Protein AF-W2ZUP4-F1 (afdb_monomer)

Sequence (107 aa):
MVNDSIIDTAIKRIADSVKGCVALSSLMIWPSALKQWLSETAFIVLPLHLSRIHWGVIIVEVAFPTTSIVNFYEPLHQQGYKEEIKKVWTEKLLPFLENSRAESGAK

Organism: NCBI:txid1317064

pLDDT: mean 85.09, std 13.54, range [40.09, 96.88]

Mean predicted aligned error: 5.48 Å

Nearest PDB structures (foldseek):
  6ups-assembly1_A  TM=6.732E-01  e=1.388E-02  Orientia tsutsugamushi str. Ikeda
  2oiv-assembly1_A  TM=5.777E-01  e=1.480E-02  Xanthomonas euvesicatoria
  8ouz-assembly1_C  TM=4.633E-01  e=3.894E+00  Homo sapiens

Radius of gyration: 13.84 Å; Cα contacts (8 Å, |Δi|>4): 143; chains: 1; bounding box: 36×28×34 Å

Secondary structure (DSSP, 8-state):
---HHHHHHHHHHHHHTSTTEEEPPTT----S--TTTTTT-SEEEEEEEETTTEEEEEEEEEETTTEEEEEEE-TT--HHHHHHHHHHIIIIIHHHHHHHHHHHS--

Structure (mmCIF, N/CA/C/O backbone):
data_AF-W2ZUP4-F1
#
_entry.id   AF-W2ZUP4-F1
#
loop_
_atom_site.group_PDB
_atom_site.id
_atom_site.type_symbol
_atom_site.label_atom_id
_atom_site.label_alt_id
_atom_site.label_comp_id
_atom_site.label_asym_id
_atom_site.label_entity_id
_atom_site.label_seq_id
_atom_site.pdbx_PDB_ins_code
_atom_site.Cartn_x
_atom_site.Cartn_y
_atom_site.Cartn_z
_atom_site.occupancy
_atom_site.B_iso_or_equiv
_atom_site.auth_seq_id
_atom_site.auth_comp_id
_atom_site.auth_asym_id
_atom_site.auth_atom_id
_atom_site.pdbx_PDB_model_num
ATOM 1 N N . MET A 1 1 ? 6.464 -11.516 -16.713 1.00 77.75 1 MET A N 1
ATOM 2 C CA . MET A 1 1 ? 6.233 -10.407 -15.760 1.00 77.75 1 MET A CA 1
ATOM 3 C C . MET A 1 1 ? 4.866 -10.583 -15.134 1.00 77.75 1 MET A C 1
ATOM 5 O O . MET A 1 1 ? 3.957 -11.017 -15.829 1.00 77.75 1 MET A O 1
ATOM 9 N N . VAL A 1 2 ? 4.740 -10.288 -13.843 1.00 89.81 2 VAL A N 1
ATOM 10 C CA . VAL A 1 2 ? 3.451 -10.283 -13.140 1.00 89.81 2 VAL A CA 1
ATOM 11 C C . VAL A 1 2 ? 2.769 -8.937 -13.403 1.00 89.81 2 VAL A C 1
ATOM 13 O O . VAL A 1 2 ? 3.454 -7.913 -13.396 1.00 89.81 2 VAL A O 1
ATOM 16 N N . ASN A 1 3 ? 1.465 -8.941 -13.685 1.00 93.19 3 ASN A N 1
ATOM 17 C CA . ASN A 1 3 ? 0.684 -7.729 -13.953 1.00 93.19 3 ASN A CA 1
ATOM 18 C C . ASN A 1 3 ? -0.115 -7.278 -12.718 1.00 93.19 3 ASN A C 1
ATOM 20 O O . ASN A 1 3 ? -0.196 -8.006 -11.726 1.00 93.19 3 ASN A O 1
ATOM 24 N N . ASP A 1 4 ? -0.736 -6.100 -12.814 1.00 93.06 4 ASP A N 1
ATOM 25 C CA . ASP A 1 4 ? -1.548 -5.500 -11.751 1.00 93.06 4 ASP A CA 1
ATOM 26 C C . ASP A 1 4 ? -2.630 -6.449 -11.234 1.00 93.06 4 ASP A C 1
ATOM 28 O O . ASP A 1 4 ? -2.764 -6.630 -10.030 1.00 93.06 4 ASP A O 1
ATOM 32 N N . SER A 1 5 ? -3.349 -7.140 -12.124 1.00 93.50 5 SER A N 1
ATOM 33 C CA . SER A 1 5 ? -4.432 -8.044 -11.724 1.00 93.50 5 SER A CA 1
ATOM 34 C C . SER A 1 5 ? -3.951 -9.190 -10.834 1.00 93.50 5 SER A C 1
ATOM 36 O O . SER A 1 5 ? -4.632 -9.540 -9.870 1.00 93.50 5 SER A O 1
ATOM 38 N N . ILE A 1 6 ? -2.792 -9.782 -11.138 1.00 95.19 6 ILE A N 1
ATOM 39 C CA . ILE A 1 6 ? -2.234 -10.874 -10.333 1.00 95.19 6 ILE A CA 1
ATOM 40 C C . ILE A 1 6 ? -1.736 -10.338 -8.985 1.00 95.19 6 ILE A C 1
ATOM 42 O O . ILE A 1 6 ? -2.030 -10.948 -7.957 1.00 95.19 6 ILE A O 1
ATOM 46 N N . ILE A 1 7 ? -1.026 -9.203 -8.977 1.00 95.50 7 ILE A N 1
ATOM 47 C CA . ILE A 1 7 ? -0.515 -8.587 -7.743 1.00 95.50 7 ILE A CA 1
ATOM 48 C C . ILE A 1 7 ? -1.663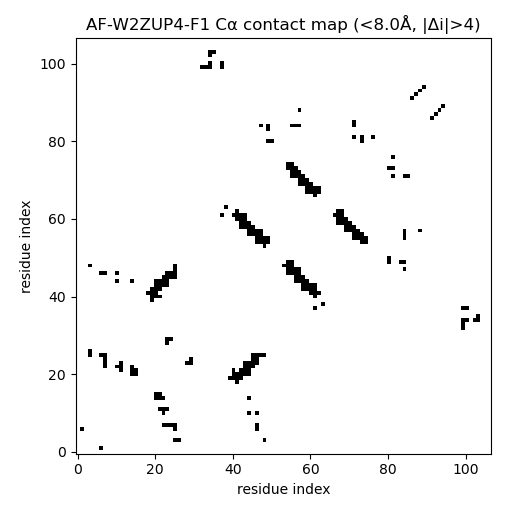 -8.161 -6.827 1.00 95.50 7 ILE A C 1
ATOM 50 O O . ILE A 1 7 ? -1.696 -8.579 -5.671 1.00 95.50 7 ILE A O 1
ATOM 54 N N . ASP A 1 8 ? -2.633 -7.407 -7.341 1.00 94.62 8 ASP A N 1
ATOM 55 C CA . ASP A 1 8 ? -3.779 -6.925 -6.568 1.00 94.62 8 ASP A CA 1
ATOM 56 C C . ASP A 1 8 ? -4.597 -8.093 -6.008 1.00 94.62 8 ASP A C 1
ATOM 58 O O . ASP A 1 8 ? -4.989 -8.077 -4.841 1.00 94.62 8 ASP A O 1
ATOM 62 N N . THR A 1 9 ? -4.806 -9.151 -6.802 1.00 95.12 9 THR A N 1
ATOM 63 C CA . THR A 1 9 ? -5.512 -10.351 -6.330 1.00 95.12 9 THR A CA 1
ATOM 64 C C . THR A 1 9 ? -4.743 -11.039 -5.204 1.00 95.12 9 THR A C 1
ATOM 66 O O . THR A 1 9 ? -5.345 -11.412 -4.197 1.00 95.12 9 THR A O 1
ATOM 69 N N . ALA A 1 10 ? -3.427 -11.209 -5.345 1.00 96.50 10 ALA A N 1
ATOM 70 C CA . ALA A 1 10 ? -2.604 -11.870 -4.336 1.00 96.50 10 ALA A CA 1
ATOM 71 C C . ALA A 1 10 ? -2.554 -11.067 -3.028 1.00 96.50 10 ALA A C 1
ATOM 73 O O . ALA A 1 10 ? -2.820 -11.618 -1.960 1.00 96.50 10 ALA A O 1
ATOM 74 N N . ILE A 1 11 ? -2.281 -9.762 -3.110 1.00 95.50 11 ILE A N 1
ATOM 75 C CA . ILE A 1 11 ? -2.229 -8.871 -1.946 1.00 95.50 11 ILE A CA 1
ATOM 76 C C . ILE A 1 11 ? -3.585 -8.810 -1.249 1.00 95.50 11 ILE A C 1
ATOM 78 O O . ILE A 1 11 ? -3.634 -8.915 -0.027 1.00 95.50 11 ILE A O 1
ATOM 82 N N . LYS A 1 12 ? -4.688 -8.731 -2.003 1.00 94.44 12 LYS A N 1
ATOM 83 C CA . LYS A 1 12 ? -6.034 -8.779 -1.428 1.00 94.44 12 LYS A CA 1
ATOM 84 C C . LYS A 1 12 ? -6.281 -10.072 -0.656 1.00 94.44 12 LYS A C 1
ATOM 86 O O . LYS A 1 12 ? -6.725 -10.014 0.480 1.00 94.44 12 LYS A O 1
ATOM 91 N N . ARG A 1 13 ? -5.932 -11.232 -1.221 1.00 96.88 13 ARG A N 1
ATOM 92 C CA . ARG A 1 13 ? -6.085 -12.527 -0.532 1.00 96.88 13 ARG A CA 1
ATOM 93 C C . ARG A 1 13 ? -5.261 -12.614 0.753 1.00 96.88 13 ARG A C 1
ATOM 95 O O . ARG A 1 13 ? -5.734 -13.186 1.729 1.00 96.88 13 ARG A O 1
ATOM 102 N N . ILE A 1 14 ? -4.052 -12.054 0.752 1.00 95.94 14 ILE A N 1
ATOM 103 C CA . ILE A 1 14 ? -3.209 -11.978 1.951 1.00 95.94 14 ILE A CA 1
ATOM 104 C C . ILE A 1 14 ? -3.849 -11.042 2.982 1.00 95.94 14 ILE A C 1
ATOM 106 O O . ILE A 1 14 ? -4.000 -11.433 4.136 1.00 95.94 14 ILE A O 1
ATOM 110 N N . ALA A 1 15 ? -4.271 -9.843 2.579 1.00 92.62 15 ALA A N 1
ATOM 111 C CA . ALA A 1 15 ? -4.907 -8.879 3.472 1.00 92.62 15 ALA A CA 1
ATOM 112 C C . ALA A 1 15 ? -6.204 -9.426 4.086 1.00 92.62 15 ALA A C 1
ATOM 114 O O . ALA A 1 15 ? -6.367 -9.354 5.297 1.00 92.62 15 ALA A O 1
ATOM 115 N N . ASP A 1 16 ? -7.056 -10.080 3.292 1.00 92.69 16 ASP A N 1
ATOM 116 C CA . ASP A 1 16 ? -8.298 -10.710 3.762 1.00 92.69 16 ASP A CA 1
ATOM 117 C C . ASP A 1 16 ? -8.040 -11.807 4.820 1.00 92.69 16 ASP A C 1
ATOM 119 O O . ASP A 1 16 ? -8.922 -12.126 5.616 1.00 92.69 16 ASP A O 1
ATOM 123 N N . SER A 1 17 ? -6.832 -12.387 4.852 1.00 95.12 17 SER A N 1
ATOM 124 C CA . SER A 1 17 ? -6.429 -13.382 5.858 1.00 95.12 17 SER A CA 1
ATOM 125 C C . SER A 1 17 ? -5.908 -12.775 7.170 1.00 95.12 17 SER A C 1
ATOM 127 O O . SER A 1 17 ? -5.734 -13.497 8.153 1.00 95.12 17 SER A O 1
ATOM 129 N N . VAL A 1 18 ? -5.673 -11.459 7.211 1.00 92.06 18 VAL A N 1
ATOM 130 C CA . VAL A 1 18 ? -5.120 -10.735 8.362 1.00 92.06 18 VAL A CA 1
ATOM 131 C C . VAL A 1 18 ? -6.162 -9.756 8.902 1.00 92.06 18 VAL A C 1
ATOM 133 O O . VAL A 1 18 ? -6.593 -8.829 8.221 1.00 92.06 18 VAL A O 1
ATOM 136 N N . LYS A 1 19 ? -6.562 -9.931 10.166 1.00 88.50 19 LYS A N 1
ATOM 137 C CA . LYS A 1 19 ? -7.567 -9.067 10.804 1.00 88.50 19 LYS A CA 1
ATOM 138 C C . LYS A 1 19 ? -7.129 -7.597 10.770 1.00 88.50 19 LYS A C 1
ATOM 140 O O . LYS A 1 19 ? -6.035 -7.267 11.217 1.00 88.50 19 LYS A O 1
ATOM 145 N N . GLY A 1 20 ? -8.014 -6.725 10.286 1.00 87.38 20 GLY A N 1
ATOM 146 C CA . GLY A 1 20 ? -7.756 -5.285 10.202 1.00 87.38 20 GLY A CA 1
ATOM 147 C C . GLY A 1 20 ? -6.727 -4.901 9.134 1.00 87.38 20 GLY A C 1
ATOM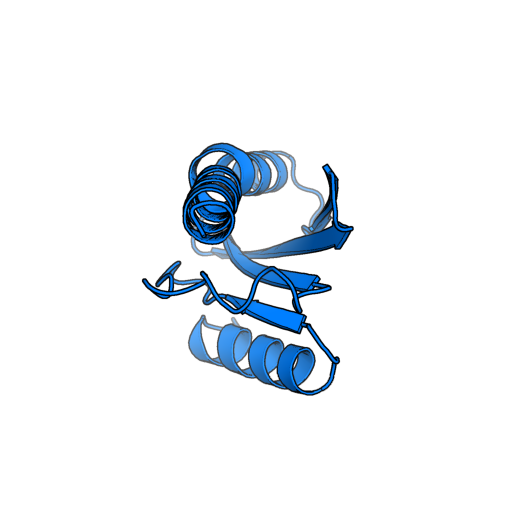 148 O O . GLY A 1 20 ? -6.185 -3.802 9.197 1.00 87.38 20 GLY A O 1
ATOM 149 N N . CYS A 1 21 ? -6.416 -5.781 8.180 1.00 90.19 21 CYS A N 1
ATOM 150 C CA . CYS A 1 21 ? -5.549 -5.456 7.054 1.00 90.19 21 CYS A CA 1
ATOM 151 C C . CYS A 1 21 ? -6.372 -5.031 5.837 1.00 90.19 21 CYS A C 1
ATOM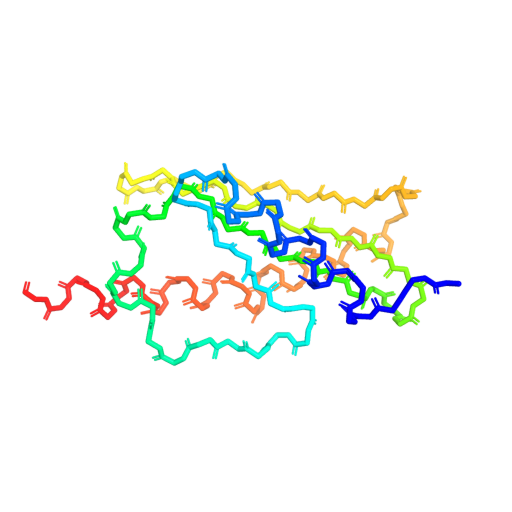 153 O O . CYS A 1 21 ? -7.363 -5.665 5.480 1.00 90.19 21 CYS A O 1
ATOM 155 N N . VAL A 1 22 ? -5.939 -3.957 5.187 1.00 90.00 22 VAL A N 1
ATOM 156 C CA . VAL A 1 22 ? -6.592 -3.376 4.019 1.00 90.00 22 VAL A CA 1
ATOM 157 C C . VAL A 1 22 ? -5.622 -3.392 2.849 1.00 90.00 22 VAL A C 1
ATOM 159 O O . VAL A 1 22 ? -4.558 -2.778 2.899 1.00 90.00 22 VAL A O 1
ATOM 162 N N . ALA A 1 23 ? -6.010 -4.062 1.768 1.00 92.38 23 ALA A N 1
ATOM 163 C CA . ALA A 1 23 ? -5.306 -3.997 0.495 1.00 92.38 23 ALA A CA 1
ATOM 164 C C . ALA A 1 23 ? -5.853 -2.850 -0.365 1.00 92.38 23 ALA A C 1
ATOM 166 O O . ALA A 1 23 ? -7.046 -2.806 -0.671 1.00 92.38 23 ALA A O 1
ATOM 167 N N . LEU A 1 24 ? -4.969 -1.953 -0.795 1.00 92.12 24 LEU A N 1
ATOM 168 C CA . LEU A 1 24 ? -5.241 -0.976 -1.846 1.00 92.12 24 LEU A CA 1
ATOM 169 C C . LEU A 1 24 ? -4.798 -1.536 -3.206 1.00 92.12 24 LEU A C 1
ATOM 171 O O . LEU A 1 24 ? -3.942 -2.414 -3.272 1.00 92.12 24 LEU A O 1
ATOM 175 N N . SER A 1 25 ? -5.378 -1.029 -4.294 1.00 91.81 25 SER A N 1
ATOM 176 C CA . SER A 1 25 ? -4.996 -1.426 -5.659 1.00 91.81 25 SER A CA 1
ATOM 177 C C . SER A 1 25 ? -3.754 -0.673 -6.138 1.00 91.81 25 SER A C 1
ATOM 179 O O . SER A 1 25 ? -3.626 0.531 -5.883 1.00 91.81 25 SER A O 1
ATOM 181 N N . SER A 1 26 ? -2.896 -1.344 -6.914 1.00 92.44 26 SER A N 1
ATOM 182 C CA . SER A 1 26 ? -1.753 -0.728 -7.608 1.00 92.44 26 SER A CA 1
ATOM 183 C C . SER A 1 26 ? -2.156 0.395 -8.564 1.00 92.44 26 SER A C 1
ATOM 185 O O . S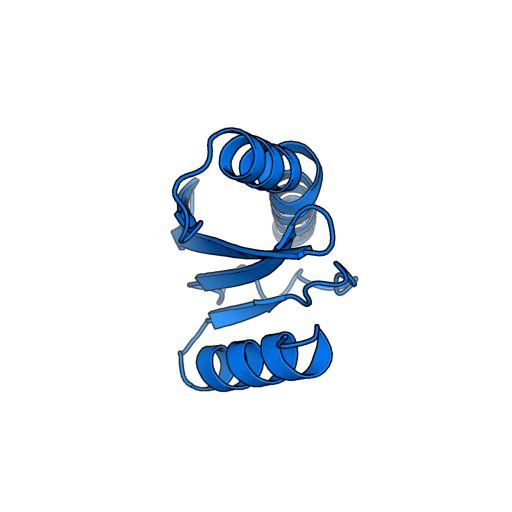ER A 1 26 ? -1.372 1.313 -8.815 1.00 92.44 26 SER A O 1
ATOM 187 N N . LEU A 1 27 ? -3.403 0.371 -9.046 1.00 89.50 27 LEU A N 1
ATOM 188 C CA . LEU A 1 27 ? -3.989 1.404 -9.899 1.00 89.50 27 LEU A CA 1
ATOM 189 C C . LEU A 1 27 ? -4.373 2.675 -9.130 1.00 89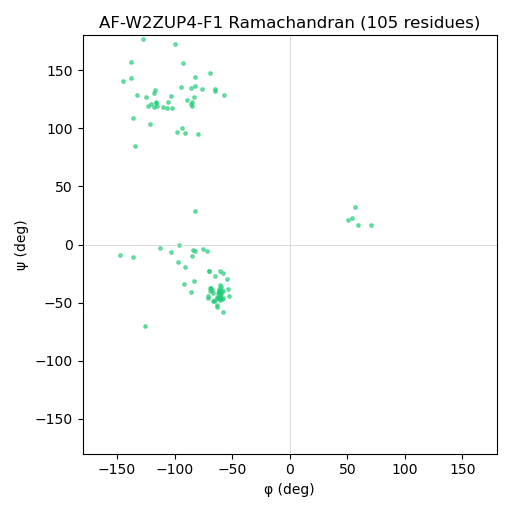.50 27 LEU A C 1
ATOM 191 O O . LEU A 1 27 ? -4.815 3.646 -9.738 1.00 89.50 27 LEU A O 1
ATOM 195 N N . MET A 1 28 ? -4.218 2.680 -7.801 1.00 83.81 28 MET A N 1
ATOM 196 C CA . MET A 1 28 ? -4.559 3.805 -6.924 1.00 83.81 28 MET A CA 1
ATOM 197 C C . MET A 1 28 ? -6.022 4.249 -7.058 1.00 83.81 28 MET A C 1
ATOM 199 O O . MET A 1 28 ? -6.352 5.421 -6.889 1.00 83.81 28 MET A O 1
ATOM 203 N N . ILE A 1 29 ? -6.915 3.298 -7.340 1.00 81.44 29 ILE A N 1
ATOM 204 C CA . ILE A 1 29 ? -8.360 3.522 -7.306 1.00 81.44 29 ILE A CA 1
ATOM 205 C C . ILE A 1 29 ? -8.781 3.462 -5.843 1.00 81.44 29 ILE A C 1
ATOM 207 O O . ILE A 1 29 ? -8.958 2.387 -5.267 1.00 81.44 29 ILE A O 1
ATOM 211 N N . TRP A 1 30 ? -8.848 4.630 -5.217 1.00 77.00 30 TRP A N 1
ATOM 212 C CA . TRP A 1 30 ? -9.105 4.737 -3.791 1.00 77.00 30 TRP A CA 1
ATOM 213 C C . TRP A 1 30 ? -10.603 4.738 -3.484 1.00 77.00 30 TRP A C 1
ATOM 215 O O . TRP A 1 30 ? -11.359 5.459 -4.140 1.00 77.00 30 TRP A O 1
ATOM 225 N N . PRO A 1 31 ? -11.057 3.964 -2.484 1.00 69.25 31 PRO A N 1
ATOM 226 C CA . PRO A 1 31 ? -12.448 4.004 -2.068 1.00 69.25 31 PRO A CA 1
ATOM 227 C C . PRO A 1 31 ? -12.785 5.380 -1.484 1.00 69.25 31 PRO A C 1
ATOM 229 O O . PRO A 1 31 ? -12.078 5.900 -0.626 1.00 69.25 31 PRO A O 1
ATOM 232 N N . SER A 1 32 ? -13.904 5.954 -1.924 1.00 61.59 32 SER A N 1
ATOM 233 C CA . SER A 1 32 ? -14.397 7.269 -1.494 1.00 61.59 32 SER A CA 1
ATOM 234 C C . SER A 1 32 ? -14.947 7.298 -0.059 1.00 61.59 32 SER A C 1
ATOM 236 O O . SER A 1 32 ? -15.300 8.362 0.438 1.00 61.59 32 SER A O 1
ATOM 238 N N . ALA A 1 33 ? -15.045 6.147 0.614 1.00 54.47 33 ALA A N 1
ATOM 239 C CA . ALA A 1 33 ? -15.571 6.024 1.970 1.00 54.47 33 ALA A CA 1
ATOM 240 C C . ALA A 1 33 ? -14.663 5.135 2.835 1.00 54.47 33 ALA A C 1
ATOM 242 O O . ALA A 1 33 ? -14.916 3.945 2.998 1.00 54.47 33 ALA A O 1
ATOM 243 N N . LEU A 1 34 ? -13.620 5.727 3.423 1.00 59.25 34 LEU A N 1
ATOM 244 C CA . LEU A 1 34 ? -12.773 5.078 4.440 1.00 59.25 34 LEU A CA 1
ATOM 245 C C . LEU A 1 34 ? -13.167 5.399 5.884 1.00 59.25 34 LEU A C 1
ATOM 247 O O . LEU A 1 34 ? -12.550 4.876 6.812 1.00 59.25 34 LEU A O 1
ATOM 251 N N . LYS A 1 35 ? -14.207 6.219 6.086 1.00 54.94 35 LYS A N 1
ATOM 252 C CA . LYS A 1 35 ? -14.581 6.793 7.394 1.00 54.94 35 LYS A CA 1
ATOM 253 C C . LYS A 1 35 ? -14.790 5.767 8.511 1.00 54.94 35 LYS A C 1
ATOM 255 O O . LYS A 1 35 ? -14.613 6.079 9.679 1.00 54.94 35 LYS A O 1
ATOM 260 N N . GLN A 1 36 ? -15.214 4.555 8.165 1.00 53.03 36 GLN A N 1
ATOM 261 C CA . GLN A 1 36 ? -15.4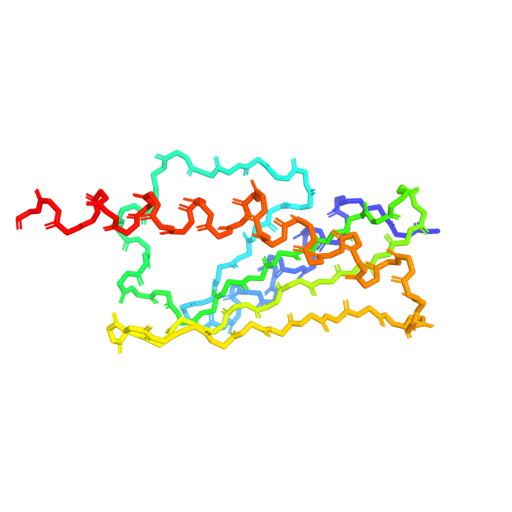69 3.488 9.137 1.00 53.03 36 GLN A CA 1
ATOM 262 C C . GLN A 1 36 ? -14.284 2.519 9.275 1.00 53.03 36 GLN A C 1
ATOM 264 O O . GLN A 1 36 ? -14.226 1.754 10.227 1.00 53.03 36 GLN A O 1
ATOM 269 N N . TRP A 1 37 ? -13.336 2.548 8.335 1.00 60.88 37 TRP A N 1
ATOM 270 C CA . TRP A 1 37 ? -12.288 1.536 8.217 1.00 60.88 37 TRP A CA 1
ATOM 271 C C . TRP A 1 37 ? -11.092 1.854 9.109 1.00 60.88 37 TRP A C 1
ATOM 273 O O . TRP A 1 37 ? -10.564 0.954 9.754 1.00 60.88 37 TRP A O 1
ATOM 283 N N . LEU A 1 38 ? -10.670 3.120 9.203 1.00 64.25 38 LEU A N 1
ATOM 284 C CA . LEU A 1 38 ? -9.412 3.465 9.879 1.00 64.25 38 LEU A CA 1
ATOM 285 C C . LEU A 1 38 ? -9.397 3.177 11.387 1.00 64.25 38 LEU A C 1
ATOM 287 O O . LEU A 1 38 ? -8.326 2.909 11.921 1.00 64.25 38 LEU A O 1
ATOM 291 N N . SER A 1 39 ? -10.544 3.191 12.074 1.00 65.81 39 SER A N 1
ATOM 292 C CA . SER A 1 39 ? -10.616 2.839 13.503 1.00 65.81 39 SER A CA 1
ATOM 293 C C . SER A 1 39 ? -10.380 1.351 13.777 1.00 65.81 39 SER A C 1
ATOM 295 O O . SER A 1 39 ? -10.000 0.990 14.886 1.00 65.81 39 SER A O 1
ATOM 297 N N . GLU A 1 40 ? -10.604 0.491 12.781 1.00 74.81 40 GLU A N 1
ATOM 298 C CA . GLU A 1 40 ? -10.452 -0.970 12.870 1.00 74.81 40 GLU A CA 1
ATOM 299 C C . GLU A 1 40 ? -9.284 -1.489 12.012 1.00 74.81 40 GLU A C 1
ATOM 301 O O . GLU A 1 40 ? -8.982 -2.684 12.011 1.00 74.81 40 GLU A O 1
ATOM 306 N N . THR A 1 41 ? -8.620 -0.592 11.278 1.00 82.31 41 THR A N 1
ATOM 307 C CA . THR A 1 41 ? -7.493 -0.917 10.405 1.00 82.31 41 THR A CA 1
ATOM 308 C C . THR A 1 41 ? -6.210 -0.930 11.220 1.00 82.31 41 THR A C 1
ATOM 310 O O . THR A 1 41 ? -5.807 0.094 11.760 1.00 82.31 41 THR A O 1
ATOM 313 N N . ALA A 1 42 ? -5.553 -2.084 11.260 1.00 87.62 42 ALA A N 1
ATOM 314 C CA . ALA A 1 42 ? -4.212 -2.264 11.800 1.00 87.62 42 ALA A CA 1
ATOM 315 C C . ALA A 1 42 ? -3.139 -2.111 10.711 1.00 87.62 42 ALA A C 1
ATOM 317 O O . ALA A 1 42 ? -2.057 -1.596 10.982 1.00 87.62 42 ALA A O 1
ATOM 318 N N . PHE A 1 43 ? -3.438 -2.522 9.473 1.00 90.56 43 PHE A N 1
ATOM 319 C CA . PHE A 1 43 ? -2.478 -2.500 8.370 1.00 90.56 43 PHE A CA 1
ATOM 320 C C . PHE A 1 43 ? -3.101 -2.001 7.072 1.00 90.56 43 PHE A C 1
ATOM 322 O O . PHE A 1 43 ? -4.230 -2.349 6.737 1.00 90.56 43 PHE A O 1
ATOM 329 N N . ILE A 1 44 ? -2.326 -1.247 6.299 1.00 91.56 44 ILE A N 1
ATOM 330 C CA . ILE A 1 44 ? -2.654 -0.864 4.927 1.00 91.56 44 ILE A CA 1
ATOM 331 C C . ILE A 1 44 ? -1.503 -1.301 4.033 1.00 91.56 44 ILE A C 1
ATOM 333 O O . ILE A 1 44 ? -0.350 -0.955 4.284 1.00 91.56 44 ILE A O 1
ATOM 337 N N . VAL A 1 45 ? -1.816 -2.052 2.984 1.00 94.69 45 VAL A N 1
ATOM 338 C CA . VAL A 1 45 ? -0.844 -2.555 2.014 1.00 94.69 45 VAL A CA 1
ATOM 339 C C . VAL A 1 45 ? -1.154 -1.951 0.653 1.00 94.69 45 VAL A C 1
ATOM 341 O O . VAL A 1 45 ? -2.256 -2.117 0.132 1.00 94.69 45 VAL A O 1
ATOM 344 N N . LEU A 1 46 ? -0.176 -1.260 0.069 1.00 95.88 46 LEU A N 1
ATOM 345 C CA . LEU A 1 46 ? -0.265 -0.669 -1.263 1.00 95.88 46 LEU A CA 1
ATOM 346 C C . LEU A 1 46 ? 0.842 -1.243 -2.162 1.00 95.88 46 LEU A C 1
ATOM 348 O O . LEU A 1 46 ? 2.000 -0.837 -2.017 1.00 95.88 46 LEU A O 1
ATOM 352 N N . PRO A 1 47 ? 0.523 -2.165 -3.087 1.00 96.44 47 PRO A N 1
ATOM 353 C CA . PRO A 1 47 ? 1.452 -2.559 -4.136 1.00 96.44 47 PRO A CA 1
ATOM 354 C C . PRO A 1 47 ? 1.653 -1.409 -5.131 1.00 96.44 47 PRO A C 1
ATOM 356 O O . PRO A 1 47 ? 0.737 -0.632 -5.392 1.00 96.44 47 PRO A O 1
ATOM 359 N N . LEU A 1 48 ? 2.852 -1.302 -5.703 1.00 95.38 48 LEU A N 1
ATOM 360 C CA . LEU A 1 48 ? 3.229 -0.231 -6.625 1.00 95.38 48 LEU A CA 1
ATOM 361 C C . LEU A 1 48 ? 3.917 -0.782 -7.861 1.00 95.38 48 LEU A C 1
ATOM 363 O O . LEU A 1 48 ? 4.917 -1.490 -7.748 1.00 95.38 48 LEU A O 1
ATOM 367 N N . HIS A 1 49 ? 3.431 -0.375 -9.030 1.00 93.69 49 HIS A N 1
ATOM 368 C CA . HIS A 1 49 ? 4.113 -0.613 -10.293 1.00 93.69 49 HIS A CA 1
ATOM 369 C C . HIS A 1 49 ? 5.046 0.568 -10.608 1.00 93.69 49 HIS A C 1
ATOM 371 O O . HIS A 1 49 ? 4.622 1.605 -11.118 1.00 93.69 49 HIS A O 1
ATOM 377 N N . LEU A 1 50 ? 6.320 0.413 -10.259 1.00 91.69 50 LEU A N 1
ATOM 378 C CA . LEU A 1 50 ? 7.367 1.428 -10.330 1.00 91.69 50 LEU A CA 1
ATOM 379 C C . LEU A 1 50 ? 7.951 1.504 -11.734 1.00 91.69 50 LEU A C 1
ATOM 381 O O . LEU A 1 50 ? 8.338 0.485 -12.321 1.00 91.69 50 LEU A O 1
ATOM 385 N N . SER A 1 51 ? 7.976 2.715 -12.293 1.00 88.81 51 SER A N 1
ATOM 386 C CA . SER A 1 51 ? 8.465 2.987 -13.652 1.00 88.81 51 SER A CA 1
ATOM 387 C C . SER A 1 51 ? 7.863 2.071 -14.738 1.00 88.81 51 SER A C 1
ATOM 389 O O . SER A 1 51 ? 8.428 1.914 -15.818 1.00 88.81 51 SER A O 1
ATOM 391 N N . ARG A 1 52 ? 6.700 1.461 -14.459 1.00 85.31 52 ARG A N 1
ATOM 392 C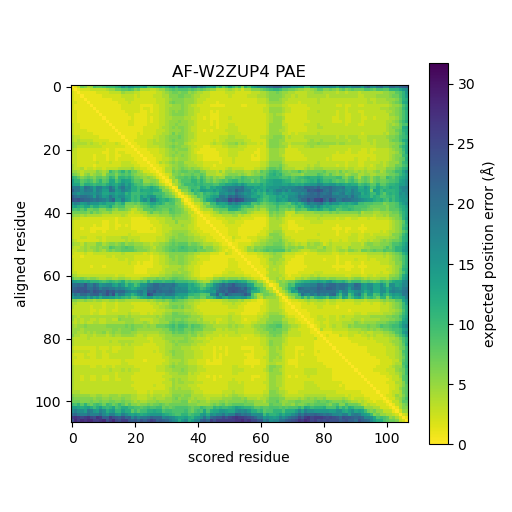 CA . ARG A 1 52 ? 5.995 0.476 -15.302 1.00 85.31 52 ARG A CA 1
ATOM 393 C C . ARG A 1 52 ? 6.777 -0.804 -15.637 1.00 85.31 52 ARG A C 1
ATOM 395 O O . ARG A 1 52 ? 6.417 -1.500 -16.588 1.00 85.31 52 ARG A O 1
ATOM 402 N N . ILE A 1 53 ? 7.842 -1.096 -14.895 1.00 90.19 53 ILE A N 1
ATOM 403 C CA . ILE A 1 53 ? 8.714 -2.255 -15.145 1.00 90.19 53 ILE A CA 1
ATOM 404 C C . ILE A 1 53 ? 9.099 -3.013 -13.872 1.00 90.19 53 ILE A C 1
ATOM 406 O O . ILE A 1 53 ? 9.660 -4.106 -13.960 1.00 90.19 53 ILE A O 1
ATOM 410 N N . HIS A 1 54 ? 8.821 -2.451 -12.694 1.00 93.25 54 HIS A N 1
ATOM 411 C CA . HIS A 1 54 ? 9.254 -2.998 -11.417 1.00 93.25 54 HIS A CA 1
ATOM 412 C C . HIS A 1 54 ? 8.144 -2.932 -10.359 1.00 93.25 54 HIS A C 1
ATOM 414 O O . HIS A 1 54 ? 7.222 -2.134 -10.479 1.00 93.25 54 HIS A O 1
ATOM 420 N N . TRP A 1 55 ? 8.211 -3.780 -9.332 1.00 95.25 55 TRP A N 1
ATOM 421 C CA . TRP A 1 55 ? 7.197 -3.857 -8.278 1.00 95.25 55 TRP A CA 1
ATOM 422 C C . TRP A 1 55 ? 7.796 -3.507 -6.921 1.00 95.25 55 TRP A C 1
ATOM 424 O O . TRP A 1 55 ? 8.805 -4.080 -6.521 1.00 95.25 55 TRP A O 1
ATOM 434 N N . GLY A 1 56 ? 7.131 -2.612 -6.199 1.00 95.69 56 GLY A N 1
ATOM 435 C CA . GLY A 1 56 ? 7.393 -2.330 -4.791 1.00 95.69 56 GLY A CA 1
ATOM 436 C C . GLY A 1 56 ? 6.115 -2.418 -3.966 1.00 95.69 56 GLY A C 1
ATOM 437 O O . GLY A 1 56 ? 5.025 -2.632 -4.500 1.00 95.69 56 GLY A O 1
ATOM 438 N N . VAL A 1 57 ? 6.239 -2.241 -2.655 1.00 96.44 57 VAL A N 1
ATOM 439 C CA . VAL A 1 57 ? 5.084 -2.186 -1.753 1.00 96.44 57 VAL A CA 1
ATOM 440 C C . VAL A 1 57 ? 5.327 -1.192 -0.624 1.00 96.44 57 VAL A C 1
ATOM 442 O O . VAL A 1 57 ? 6.434 -1.085 -0.091 1.00 96.44 57 VAL A O 1
ATOM 445 N N . ILE A 1 58 ? 4.273 -0.462 -0.266 1.00 96.44 58 ILE A N 1
ATOM 446 C CA . ILE A 1 58 ? 4.198 0.321 0.966 1.00 96.44 58 ILE A CA 1
ATOM 447 C C . ILE A 1 58 ? 3.323 -0.452 1.946 1.00 96.44 58 ILE A C 1
ATOM 449 O O . ILE A 1 58 ? 2.198 -0.823 1.609 1.00 96.44 58 ILE A O 1
ATOM 453 N N . ILE A 1 59 ? 3.831 -0.676 3.154 1.00 95.12 59 ILE A N 1
ATOM 454 C CA . ILE A 1 59 ? 3.067 -1.262 4.256 1.00 95.12 59 ILE A CA 1
ATOM 455 C C . ILE A 1 59 ? 3.002 -0.228 5.371 1.00 95.12 59 ILE A C 1
ATOM 457 O O . ILE A 1 59 ? 4.033 0.179 5.906 1.00 95.12 59 ILE A O 1
ATOM 461 N N . VAL A 1 60 ? 1.793 0.194 5.712 1.00 92.38 60 VAL A N 1
ATOM 462 C CA . VAL A 1 60 ? 1.526 1.131 6.800 1.00 92.38 60 VAL A CA 1
ATOM 463 C C . VAL A 1 60 ? 0.920 0.349 7.948 1.00 92.38 60 VAL A C 1
ATOM 465 O O . VAL A 1 60 ? -0.165 -0.209 7.812 1.00 92.38 60 VAL A O 1
ATOM 468 N N . GLU A 1 61 ? 1.607 0.322 9.078 1.00 90.62 61 GLU A N 1
ATOM 469 C CA . GLU A 1 61 ? 1.019 -0.084 10.348 1.00 90.62 61 GLU A CA 1
ATOM 470 C C . GLU A 1 61 ? 0.337 1.133 10.968 1.00 90.62 61 GLU A C 1
ATOM 472 O O . GLU A 1 61 ? 0.957 2.183 11.155 1.00 90.62 61 GLU A O 1
ATOM 477 N N . VAL A 1 62 ? -0.955 1.010 11.248 1.00 83.69 62 VAL A N 1
ATOM 478 C CA . VAL A 1 62 ? -1.782 2.084 11.791 1.00 83.69 62 VAL A CA 1
ATOM 479 C C . VAL A 1 62 ? -1.882 1.884 13.302 1.00 83.69 62 VAL A C 1
ATOM 481 O O . VAL A 1 62 ? -2.704 1.113 13.787 1.00 83.69 62 VAL A O 1
ATOM 484 N N . ALA A 1 63 ? -1.046 2.590 14.066 1.00 70.31 63 ALA A N 1
ATOM 485 C CA . ALA A 1 63 ? -1.143 2.631 15.519 1.00 70.31 63 ALA A CA 1
ATOM 486 C C . ALA A 1 63 ? -1.980 3.850 15.943 1.00 70.31 63 ALA A C 1
ATOM 488 O O . ALA A 1 63 ? -1.533 5.002 15.964 1.00 70.31 63 ALA A O 1
ATOM 489 N N . PHE A 1 64 ? -3.248 3.601 16.268 1.00 56.72 64 PHE A N 1
ATOM 490 C CA . PHE A 1 64 ? -4.104 4.613 16.882 1.00 56.72 64 PHE A CA 1
ATOM 491 C C . PHE A 1 64 ? -3.542 4.974 18.275 1.00 56.72 64 PHE A C 1
ATOM 493 O O . PHE A 1 64 ? -3.202 4.055 19.022 1.00 56.72 64 PHE A O 1
ATOM 500 N N . PRO A 1 65 ? -3.417 6.266 18.656 1.00 55.22 65 PRO A N 1
ATOM 501 C CA . PRO A 1 65 ? -4.056 7.446 18.066 1.00 55.22 65 PRO A CA 1
ATOM 502 C C . PRO A 1 65 ? -3.169 8.326 17.166 1.00 55.22 65 PRO A C 1
ATOM 504 O O . PRO A 1 65 ? -3.685 9.275 16.579 1.00 55.22 65 PRO A O 1
ATOM 507 N N . THR A 1 66 ? -1.861 8.082 17.047 1.00 59.16 66 THR A N 1
ATOM 508 C CA . THR A 1 66 ? -0.951 9.097 16.471 1.00 59.16 66 THR A CA 1
ATOM 509 C C . THR A 1 66 ? 0.238 8.574 15.678 1.00 59.16 66 THR A C 1
ATOM 511 O O . THR A 1 66 ? 0.894 9.380 15.020 1.00 59.16 66 THR A O 1
ATOM 514 N N . THR A 1 67 ? 0.524 7.274 15.667 1.00 61.91 67 THR A N 1
ATOM 515 C CA . THR A 1 67 ? 1.744 6.761 15.036 1.00 61.91 67 THR A CA 1
ATOM 516 C C . THR A 1 67 ? 1.425 5.847 13.863 1.00 61.91 67 THR A C 1
ATOM 518 O O . THR A 1 67 ? 0.568 4.972 13.918 1.00 61.91 67 THR A O 1
ATOM 521 N N . SER A 1 68 ? 2.110 6.068 12.746 1.00 76.62 68 SER A N 1
ATOM 522 C CA . SER A 1 68 ? 2.087 5.142 11.621 1.00 76.62 68 SER A CA 1
ATOM 523 C C . SER A 1 68 ? 3.512 4.722 11.328 1.00 76.62 68 SER A C 1
ATOM 525 O O . SER A 1 68 ? 4.356 5.572 11.043 1.00 76.62 68 SER A O 1
ATOM 527 N N . ILE A 1 69 ? 3.794 3.424 11.441 1.00 88.69 69 ILE A N 1
ATOM 528 C CA . ILE A 1 69 ? 5.077 2.877 11.001 1.00 88.69 69 ILE A CA 1
ATOM 529 C C . ILE A 1 69 ? 4.922 2.580 9.517 1.00 88.69 69 ILE A C 1
ATOM 531 O O . ILE A 1 69 ? 4.033 1.834 9.109 1.00 88.69 69 ILE A O 1
ATOM 535 N N . VAL A 1 70 ? 5.770 3.202 8.704 1.00 92.31 70 VAL A N 1
ATOM 536 C CA . VAL A 1 70 ? 5.720 3.068 7.250 1.00 92.31 70 VAL A CA 1
ATOM 537 C C . VAL A 1 70 ? 6.932 2.281 6.796 1.00 92.31 70 VAL A C 1
ATOM 539 O O . VAL A 1 70 ? 8.071 2.706 6.981 1.00 92.31 70 VAL A O 1
ATOM 542 N N . ASN A 1 71 ? 6.673 1.132 6.187 1.00 93.62 71 ASN A N 1
ATOM 543 C CA . ASN A 1 71 ? 7.691 0.261 5.632 1.00 93.62 71 ASN A CA 1
ATOM 544 C C . ASN A 1 71 ? 7.665 0.370 4.108 1.00 93.62 71 ASN A C 1
ATOM 546 O O . ASN A 1 71 ? 6.642 0.114 3.468 1.00 93.62 71 ASN A O 1
ATOM 550 N N . PHE A 1 72 ? 8.808 0.736 3.535 1.00 95.00 72 PHE A N 1
ATOM 551 C CA . PHE A 1 72 ? 9.026 0.780 2.094 1.00 95.00 72 PHE A CA 1
ATOM 552 C C . PHE A 1 72 ? 9.830 -0.444 1.683 1.00 95.00 72 PHE A C 1
ATOM 554 O O . PHE A 1 72 ? 10.974 -0.599 2.114 1.00 95.00 72 PHE A O 1
ATOM 561 N N . TYR A 1 73 ? 9.250 -1.298 0.846 1.00 94.25 73 TYR A N 1
ATOM 562 C CA . TYR A 1 73 ? 9.950 -2.465 0.330 1.00 94.25 73 TYR A CA 1
ATOM 563 C C . TYR A 1 73 ? 10.115 -2.377 -1.184 1.00 94.25 73 TYR A C 1
ATOM 565 O O . TYR A 1 73 ? 9.148 -2.277 -1.941 1.00 94.25 73 TYR A O 1
ATOM 573 N N . GLU A 1 74 ? 11.376 -2.426 -1.600 1.00 93.12 74 GLU A N 1
ATOM 574 C CA . GLU A 1 74 ? 11.818 -2.403 -2.986 1.00 93.12 74 GLU A CA 1
ATOM 575 C C . GLU A 1 74 ? 12.924 -3.463 -3.144 1.00 93.12 74 GLU A C 1
ATOM 577 O O . GLU A 1 74 ? 14.007 -3.295 -2.573 1.00 93.12 74 GLU A O 1
ATOM 582 N N . PRO A 1 75 ? 12.655 -4.582 -3.840 1.00 91.00 75 PRO A N 1
ATOM 583 C CA . PRO A 1 75 ? 13.548 -5.740 -3.854 1.00 91.00 75 PRO A CA 1
ATOM 584 C C . PRO A 1 75 ? 14.962 -5.474 -4.387 1.00 91.00 75 PRO A C 1
ATOM 586 O O . PRO A 1 75 ? 15.926 -6.048 -3.880 1.00 91.00 75 PRO A O 1
ATOM 589 N N . LEU A 1 76 ? 15.116 -4.623 -5.403 1.00 92.12 76 LEU A N 1
ATOM 590 C CA . LEU A 1 76 ? 16.391 -4.391 -6.091 1.00 92.12 76 LEU A CA 1
ATOM 591 C C . LEU A 1 76 ? 17.281 -3.361 -5.388 1.00 92.12 76 LEU A C 1
ATOM 593 O O . LEU A 1 76 ? 18.421 -3.152 -5.801 1.00 92.12 76 LEU A O 1
ATOM 597 N N . HIS A 1 77 ? 16.784 -2.736 -4.321 1.00 87.31 77 HIS A N 1
ATOM 598 C CA . HIS A 1 77 ? 17.460 -1.710 -3.534 1.00 87.31 77 HIS A CA 1
ATOM 599 C C . HIS A 1 77 ? 17.979 -0.508 -4.349 1.00 87.31 77 HIS A C 1
ATOM 601 O O . HIS A 1 77 ? 18.860 0.222 -3.877 1.00 87.31 77 HIS A O 1
ATOM 607 N N . GLN A 1 78 ? 17.410 -0.258 -5.528 1.00 92.44 78 GLN A N 1
ATOM 608 C CA . GLN A 1 78 ? 17.803 0.814 -6.432 1.00 92.44 78 GLN A CA 1
ATOM 609 C C . GLN A 1 78 ? 17.292 2.166 -5.935 1.00 92.44 78 GLN A C 1
ATOM 611 O O . GLN A 1 78 ? 16.126 2.333 -5.576 1.00 92.44 78 GLN A O 1
ATOM 616 N N . GLN A 1 79 ? 18.169 3.171 -5.958 1.00 90.94 79 GLN A N 1
ATOM 617 C CA . GLN A 1 79 ? 17.842 4.490 -5.416 1.00 90.94 79 GLN A CA 1
ATOM 618 C C . GLN A 1 79 ? 16.660 5.147 -6.141 1.00 90.94 79 GLN A C 1
ATOM 620 O O . GLN A 1 79 ? 15.800 5.722 -5.484 1.00 90.94 79 GLN A O 1
ATOM 625 N N . GLY A 1 80 ? 16.579 5.019 -7.470 1.00 93.44 80 GLY A N 1
ATOM 626 C CA . GLY A 1 80 ? 15.482 5.596 -8.256 1.00 93.44 80 GLY A CA 1
ATOM 627 C C . GLY A 1 80 ? 14.106 5.089 -7.818 1.00 93.44 80 GLY A C 1
ATOM 628 O O . GLY A 1 80 ? 13.204 5.886 -7.576 1.00 93.44 80 GLY A O 1
ATOM 629 N N . TYR A 1 81 ? 13.969 3.776 -7.621 1.00 93.94 81 TYR A N 1
ATOM 630 C CA . TYR A 1 81 ? 12.717 3.171 -7.167 1.00 93.94 81 TYR A CA 1
ATOM 631 C C . TYR A 1 81 ? 12.385 3.520 -5.719 1.00 93.94 81 TYR A C 1
ATOM 633 O O . TYR A 1 81 ? 11.227 3.785 -5.404 1.00 93.94 81 TYR A O 1
ATOM 641 N N . LYS A 1 82 ? 13.387 3.598 -4.837 1.00 93.00 82 LYS A N 1
ATOM 642 C CA . LYS A 1 82 ? 13.179 4.061 -3.456 1.00 93.00 82 LYS A CA 1
ATOM 643 C C . LYS A 1 82 ? 12.623 5.482 -3.406 1.00 93.00 82 LYS A C 1
ATOM 645 O O . LYS A 1 82 ? 11.715 5.744 -2.620 1.00 93.00 82 LYS A O 1
ATOM 650 N N . GLU A 1 83 ? 13.139 6.386 -4.235 1.00 95.19 83 GLU A N 1
ATOM 651 C CA . GLU A 1 83 ? 12.618 7.755 -4.316 1.00 95.19 83 GLU A CA 1
ATOM 652 C C . GLU A 1 83 ? 11.212 7.801 -4.930 1.00 95.19 83 GLU A C 1
ATOM 654 O O . GLU A 1 83 ? 10.358 8.535 -4.437 1.00 95.19 83 GLU A O 1
ATOM 659 N N . GLU A 1 84 ? 10.919 6.965 -5.931 1.00 95.50 84 GLU A N 1
ATOM 660 C CA . GLU A 1 84 ? 9.569 6.837 -6.498 1.00 95.50 84 GLU A CA 1
ATOM 661 C C . GLU A 1 84 ? 8.547 6.360 -5.447 1.00 95.50 84 GLU A C 1
ATOM 663 O O . GLU A 1 84 ? 7.480 6.963 -5.309 1.00 95.50 84 GLU A O 1
ATOM 668 N N . ILE A 1 85 ? 8.885 5.345 -4.640 1.00 95.69 85 ILE A N 1
ATOM 669 C CA . ILE A 1 85 ? 8.027 4.865 -3.543 1.00 95.69 85 ILE A CA 1
ATOM 670 C C . ILE A 1 85 ? 7.781 5.972 -2.510 1.00 95.69 85 ILE A C 1
ATOM 672 O O . ILE A 1 85 ? 6.634 6.212 -2.125 1.00 95.69 85 ILE A O 1
ATOM 676 N N . LYS A 1 86 ? 8.836 6.672 -2.068 1.00 95.19 86 LYS A N 1
ATOM 677 C CA . LYS A 1 86 ? 8.707 7.789 -1.113 1.00 95.19 86 LYS A CA 1
ATOM 678 C C . LYS A 1 86 ? 7.828 8.906 -1.666 1.00 95.19 86 LYS A C 1
ATOM 680 O O . LYS A 1 86 ? 7.010 9.458 -0.938 1.00 95.19 86 LYS A O 1
ATOM 685 N N . LYS A 1 87 ? 7.960 9.212 -2.957 1.00 95.88 87 LYS A N 1
ATOM 686 C CA . LYS A 1 87 ? 7.125 10.208 -3.629 1.00 95.88 87 LYS A CA 1
ATOM 687 C C . LYS A 1 87 ? 5.651 9.805 -3.600 1.00 95.88 87 LYS A C 1
ATOM 689 O O . LYS A 1 87 ? 4.806 10.614 -3.233 1.00 95.88 87 LYS A O 1
ATOM 694 N N . VAL A 1 88 ? 5.338 8.547 -3.920 1.00 94.94 88 VAL A N 1
ATOM 695 C CA . VAL A 1 88 ? 3.964 8.026 -3.830 1.00 94.94 88 VAL A CA 1
ATOM 696 C C . VAL A 1 88 ? 3.424 8.101 -2.401 1.00 94.94 88 VAL A C 1
ATOM 698 O O . VAL A 1 88 ? 2.262 8.457 -2.208 1.00 94.94 88 VAL A O 1
ATOM 701 N N . TRP A 1 89 ? 4.249 7.802 -1.398 1.00 94.31 89 TRP A N 1
ATOM 702 C CA . TRP A 1 89 ? 3.868 7.979 -0.00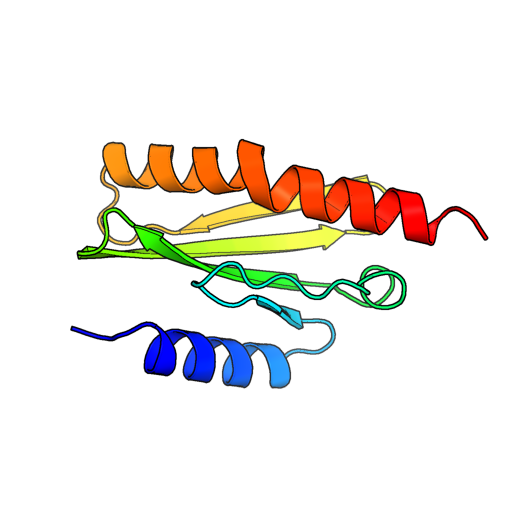1 1.00 94.31 89 TRP A CA 1
ATOM 703 C C . TRP A 1 89 ? 3.486 9.430 0.308 1.00 94.31 89 TRP A C 1
ATOM 705 O O . TRP A 1 89 ? 2.353 9.683 0.707 1.00 94.31 89 TRP A O 1
ATOM 715 N N . THR A 1 90 ? 4.400 10.373 0.081 1.00 94.81 90 THR A N 1
ATOM 716 C CA . THR A 1 90 ? 4.234 11.774 0.487 1.00 94.81 90 THR A CA 1
ATOM 717 C C . THR A 1 90 ? 3.150 12.500 -0.305 1.00 94.81 90 THR A C 1
ATOM 719 O O . THR A 1 90 ? 2.395 13.277 0.266 1.00 94.81 90 THR A O 1
ATOM 722 N N . GLU A 1 91 ? 3.058 12.263 -1.613 1.00 94.50 91 GLU A N 1
ATOM 723 C CA . GLU A 1 91 ? 2.161 13.026 -2.491 1.00 94.50 91 GLU A CA 1
ATOM 724 C C . GLU A 1 91 ? 0.773 12.403 -2.629 1.00 94.50 91 GLU A C 1
ATOM 726 O O . GLU A 1 91 ? -0.158 13.075 -3.071 1.00 94.50 91 GLU A O 1
ATOM 731 N N . LYS A 1 92 ? 0.628 11.114 -2.303 1.00 91.88 92 LYS A N 1
ATOM 732 C CA . LYS A 1 92 ? -0.618 10.383 -2.533 1.00 91.88 92 LYS A CA 1
ATOM 733 C C . LYS A 1 92 ? -1.133 9.718 -1.263 1.00 91.88 92 LYS A C 1
ATOM 735 O O . LYS A 1 92 ? -2.157 10.140 -0.729 1.00 91.88 92 LYS A O 1
ATOM 740 N N . LEU A 1 93 ? -0.449 8.681 -0.781 1.00 91.19 93 LEU A N 1
ATOM 741 C CA . LEU A 1 93 ? -1.005 7.834 0.276 1.00 91.19 93 LEU A CA 1
ATOM 742 C C . LEU A 1 93 ? -1.156 8.588 1.605 1.00 91.19 93 LEU A C 1
ATOM 744 O O . LEU A 1 93 ? -2.185 8.452 2.255 1.00 91.19 93 LEU A O 1
ATOM 748 N N . LEU A 1 94 ? -0.186 9.414 1.998 1.00 89.88 94 LEU A N 1
ATOM 749 C CA . LEU A 1 94 ? -0.267 10.177 3.243 1.00 89.88 94 LEU A CA 1
ATOM 750 C C . LEU A 1 94 ? -1.446 11.177 3.247 1.00 89.88 94 LEU A C 1
ATOM 752 O O . LEU A 1 94 ? -2.297 11.043 4.131 1.00 89.88 94 LEU A O 1
ATOM 756 N N . PRO A 1 95 ? -1.599 12.080 2.251 1.00 89.19 95 PRO A N 1
ATOM 757 C CA . PRO A 1 95 ? -2.758 12.975 2.173 1.00 89.19 95 PRO A CA 1
ATOM 758 C C . PRO A 1 95 ? -4.103 12.245 2.219 1.00 89.19 95 PRO A C 1
ATOM 760 O O . PRO A 1 95 ? -5.059 12.702 2.841 1.00 89.19 95 PRO A O 1
ATOM 763 N N . PHE A 1 96 ? -4.190 11.082 1.575 1.00 86.25 96 PHE A N 1
ATOM 764 C CA . PHE A 1 96 ? -5.393 10.260 1.594 1.00 86.25 96 PHE A CA 1
ATOM 765 C C . PHE A 1 96 ? -5.768 9.761 2.987 1.00 86.25 96 PHE A C 1
ATOM 767 O O . PHE A 1 96 ? -6.937 9.829 3.378 1.00 86.25 96 PHE A O 1
ATOM 774 N N . LEU A 1 97 ? -4.783 9.262 3.736 1.00 84.94 97 LEU A N 1
ATOM 775 C CA . LEU A 1 97 ? -4.985 8.771 5.096 1.00 84.94 97 LEU A CA 1
ATOM 776 C C . LEU A 1 97 ? -5.339 9.913 6.052 1.00 84.94 97 LEU A C 1
ATOM 778 O O . LEU A 1 97 ? -6.215 9.749 6.901 1.00 84.94 97 LEU A O 1
ATOM 782 N N . GLU A 1 98 ? -4.708 11.077 5.891 1.00 85.00 98 GLU A N 1
ATOM 783 C CA . GLU A 1 98 ? -5.000 12.279 6.679 1.00 85.00 98 GLU A CA 1
ATOM 784 C C . GLU A 1 98 ? -6.420 12.797 6.429 1.00 85.00 98 GLU A C 1
ATOM 786 O O . GLU A 1 98 ? -7.170 13.004 7.386 1.00 85.00 98 GLU A O 1
ATOM 791 N N . ASN A 1 99 ? -6.833 12.913 5.163 1.00 82.62 99 ASN A N 1
ATOM 792 C CA . ASN A 1 99 ? -8.195 13.313 4.796 1.00 82.62 99 ASN A CA 1
ATOM 793 C C . ASN A 1 99 ? -9.233 12.326 5.345 1.00 82.62 99 ASN A C 1
ATOM 795 O O . ASN A 1 99 ? -10.212 12.723 5.977 1.00 82.62 99 ASN A O 1
ATOM 799 N N . SER A 1 100 ? -8.974 11.027 5.187 1.00 78.50 100 SER A N 1
ATOM 800 C CA . SER A 1 100 ? -9.848 9.972 5.709 1.00 78.50 100 SER A CA 1
ATOM 801 C C . SER A 1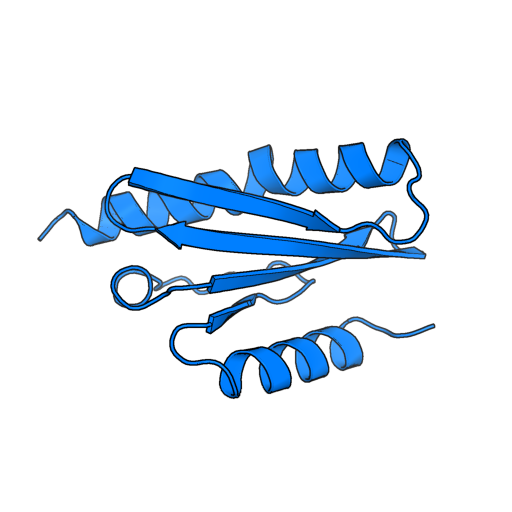 100 ? -9.977 10.034 7.239 1.00 78.50 100 SER A C 1
ATOM 803 O O . SER A 1 100 ? -11.053 9.779 7.788 1.00 78.50 100 SER A O 1
ATOM 805 N N . ARG A 1 101 ? -8.905 10.410 7.952 1.00 75.44 101 ARG A N 1
ATOM 806 C CA . ARG A 1 101 ? -8.919 10.603 9.410 1.00 75.44 101 ARG A CA 1
ATOM 807 C C . ARG A 1 101 ? -9.716 11.844 9.810 1.00 75.44 101 ARG A C 1
ATOM 809 O O . ARG A 1 101 ? -10.537 11.751 10.721 1.00 75.44 101 ARG A O 1
ATOM 816 N N . ALA A 1 102 ? -9.499 12.975 9.140 1.00 72.38 102 ALA A N 1
ATOM 817 C CA . ALA A 1 102 ? -10.204 14.227 9.423 1.00 72.38 102 ALA A CA 1
ATOM 818 C C . ALA A 1 102 ? -11.726 14.058 9.288 1.00 72.38 102 ALA A C 1
ATOM 820 O O . ALA A 1 102 ? -12.490 14.516 10.135 1.00 72.38 102 ALA A O 1
ATOM 821 N N . GLU A 1 103 ? -12.168 13.309 8.279 1.00 66.75 103 GLU A N 1
ATOM 822 C CA . GLU A 1 103 ? -13.580 12.985 8.076 1.00 66.75 103 GLU A CA 1
ATOM 823 C C . GLU A 1 103 ? -14.164 12.009 9.112 1.00 66.75 103 GLU A C 1
ATOM 825 O O . GLU A 1 103 ? -15.383 11.974 9.294 1.00 66.75 103 GLU A O 1
ATOM 830 N N . SER A 1 104 ? -13.322 11.206 9.770 1.00 63.12 104 SER A N 1
ATOM 831 C CA . SER A 1 104 ? -13.738 10.227 10.785 1.00 63.12 104 SER A CA 1
ATOM 832 C C . SER A 1 104 ? -13.910 10.856 12.172 1.00 63.12 104 SER A C 1
ATOM 834 O O . SER A 1 104 ? -14.765 10.416 12.936 1.00 63.12 104 SER A O 1
ATOM 836 N N . GLY A 1 105 ? -13.121 11.890 12.491 1.00 55.06 105 GLY A N 1
ATOM 837 C CA . GLY A 1 105 ? -13.179 12.618 13.767 1.00 55.06 105 GLY A CA 1
ATOM 838 C C . GLY A 1 105 ? -14.264 13.700 13.849 1.00 55.06 105 GLY A C 1
ATOM 839 O O . GLY A 1 105 ? -14.455 14.278 14.911 1.00 55.06 105 GLY A O 1
ATOM 840 N N . ALA A 1 106 ? -14.981 13.976 12.757 1.00 47.44 106 ALA A N 1
ATOM 841 C CA . ALA A 1 106 ? -16.049 14.979 12.690 1.00 47.44 106 ALA A CA 1
ATOM 842 C C . ALA A 1 106 ? -17.416 14.480 13.220 1.00 47.44 106 ALA A C 1
ATOM 844 O O . ALA A 1 106 ? -18.458 14.927 12.738 1.00 47.44 106 ALA A O 1
ATOM 845 N N . LYS A 1 107 ? -17.423 13.528 14.163 1.00 40.09 107 LYS A N 1
ATOM 846 C CA . LYS A 1 107 ? -18.634 12.972 14.789 1.00 40.09 107 LYS A CA 1
ATOM 847 C C . LYS A 1 107 ? -18.772 13.407 16.238 1.00 40.09 107 LYS A C 1
ATOM 849 O O . LYS A 1 107 ? -17.759 13.325 16.962 1.00 40.09 107 LYS A O 1
#

Foldseek 3Di:
DDDQVRVQVVQCVVQVVDFQEAEDGQVRPDDPACLVRLVRHQKYKYWHCFPVPAIWIWIWGRDPPDDIDIDTGGPVPDPRRVVVSVCCVPVPVVVVVVVSVVSNPPD

Solvent-accessible surface area (backbone atoms only — not comparable to full-atom values): 6230 Å² total; per-residue (Å²): 134,89,52,66,72,60,51,41,51,51,47,37,57,54,21,75,73,37,88,35,35,42,56,48,45,55,84,66,73,70,76,95,76,47,56,77,46,64,88,58,32,42,32,39,38,36,48,36,67,44,94,82,80,42,71,33,36,41,39,35,38,46,44,85,94,82,49,68,55,76,46,81,47,56,86,84,72,47,68,71,58,55,51,51,54,51,47,46,38,67,77,45,54,48,57,51,55,51,53,37,48,58,66,45,67,75,115